Protein AF-A0A840I2H4-F1 (afdb_monomer)

pL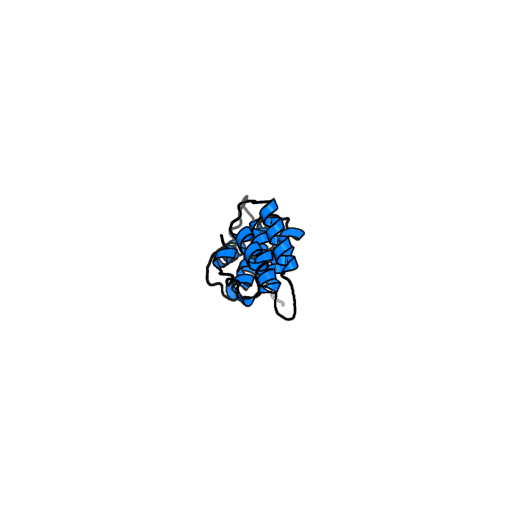DDT: mean 80.98, std 20.19, range [32.5, 98.62]

Structure (mmCIF, N/CA/C/O backbone):
data_AF-A0A840I2H4-F1
#
_entry.id   AF-A0A840I2H4-F1
#
loop_
_atom_site.group_PDB
_atom_site.id
_atom_site.type_symbol
_atom_site.label_atom_id
_atom_site.label_alt_id
_atom_site.label_comp_id
_atom_site.label_asym_id
_atom_site.label_entity_id
_atom_site.label_seq_id
_atom_site.pdbx_PDB_ins_code
_atom_site.Cartn_x
_atom_site.Cartn_y
_atom_site.Cartn_z
_atom_site.occupancy
_atom_site.B_iso_or_equiv
_atom_site.auth_seq_id
_atom_site.auth_comp_id
_atom_site.auth_asym_id
_atom_site.auth_atom_id
_atom_site.pdbx_PDB_model_num
ATOM 1 N N . MET A 1 1 ? 64.014 3.368 -39.848 1.00 41.44 1 MET A N 1
ATOM 2 C CA . MET A 1 1 ? 62.883 4.208 -40.295 1.00 41.44 1 MET A CA 1
ATOM 3 C C . MET A 1 1 ? 61.596 3.517 -39.889 1.00 41.44 1 MET A C 1
ATOM 5 O O . MET A 1 1 ? 61.533 2.299 -39.932 1.00 41.44 1 MET A O 1
ATOM 9 N N . ILE A 1 2 ? 60.671 4.308 -39.363 1.00 40.22 2 ILE A N 1
ATOM 10 C CA . ILE A 1 2 ? 59.566 3.945 -38.470 1.00 40.22 2 ILE A CA 1
ATOM 11 C C . ILE A 1 2 ? 58.525 3.055 -39.172 1.00 40.22 2 ILE A C 1
ATOM 13 O O . ILE A 1 2 ? 58.099 3.362 -40.282 1.00 40.22 2 ILE A O 1
ATOM 17 N N . ALA A 1 3 ? 58.127 1.964 -38.511 1.00 39.28 3 ALA A N 1
ATOM 18 C CA . ALA A 1 3 ? 57.054 1.076 -38.945 1.00 39.28 3 ALA A CA 1
ATOM 19 C C . ALA A 1 3 ? 55.686 1.736 -38.704 1.00 39.28 3 ALA A C 1
ATOM 21 O O . ALA A 1 3 ? 55.347 2.100 -37.579 1.00 39.28 3 ALA A O 1
ATOM 22 N N . LEU A 1 4 ? 54.915 1.882 -39.778 1.00 45.16 4 LEU A N 1
ATOM 23 C CA . LEU A 1 4 ? 53.524 2.314 -39.774 1.00 45.16 4 LEU A CA 1
ATOM 24 C C . LEU A 1 4 ? 52.638 1.072 -39.586 1.00 45.16 4 LEU A C 1
ATOM 26 O O . LEU A 1 4 ? 52.538 0.250 -40.493 1.00 45.16 4 LEU A O 1
ATOM 30 N N . VAL A 1 5 ? 51.990 0.934 -38.429 1.00 46.81 5 VAL A N 1
ATOM 31 C CA . VAL A 1 5 ? 50.876 -0.009 -38.239 1.00 46.81 5 VAL A CA 1
ATOM 32 C C . VAL A 1 5 ? 49.697 0.784 -37.689 1.00 46.81 5 VAL A C 1
ATOM 34 O O . VAL A 1 5 ? 49.630 1.102 -36.505 1.00 46.81 5 VAL A O 1
ATOM 37 N N . LEU A 1 6 ? 48.784 1.151 -38.587 1.00 44.38 6 LEU A N 1
ATOM 38 C CA . LEU A 1 6 ? 47.473 1.699 -38.256 1.00 44.38 6 LEU A CA 1
ATOM 39 C C . LEU A 1 6 ? 46.595 0.553 -37.738 1.00 44.38 6 LEU A C 1
ATOM 41 O O . LEU A 1 6 ? 46.137 -0.284 -38.514 1.00 44.38 6 LEU A O 1
ATOM 45 N N . ALA A 1 7 ? 46.370 0.506 -36.426 1.00 41.25 7 ALA A N 1
ATOM 46 C CA . ALA A 1 7 ? 45.364 -0.360 -35.828 1.00 41.25 7 ALA A CA 1
ATOM 47 C C . ALA A 1 7 ? 43.978 0.273 -36.035 1.00 41.25 7 ALA A C 1
ATOM 49 O O . ALA A 1 7 ? 43.6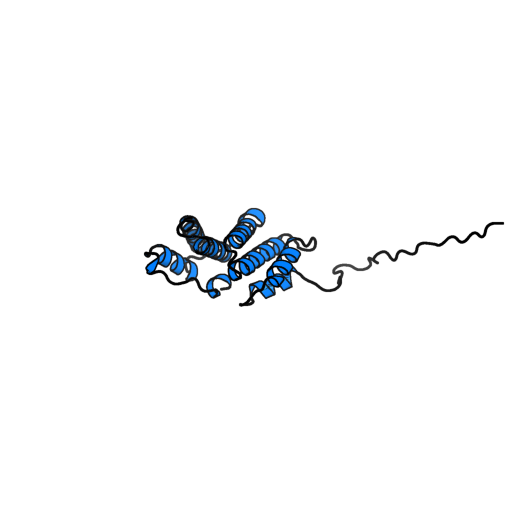31 1.266 -35.396 1.00 41.25 7 ALA A O 1
ATOM 50 N N . LEU A 1 8 ? 43.198 -0.286 -36.963 1.00 40.34 8 LEU A N 1
ATOM 51 C CA . LEU A 1 8 ? 41.796 0.069 -37.158 1.00 40.34 8 LEU A CA 1
ATOM 52 C C . LEU A 1 8 ? 40.990 -0.471 -35.966 1.00 40.34 8 LEU A C 1
ATOM 54 O O . LEU A 1 8 ? 40.885 -1.682 -35.770 1.00 40.34 8 LEU A O 1
ATOM 58 N N . ALA A 1 9 ? 40.431 0.426 -35.158 1.00 44.94 9 ALA A N 1
ATOM 59 C CA . ALA A 1 9 ? 39.498 0.075 -34.098 1.00 44.94 9 ALA A CA 1
ATOM 60 C C . ALA A 1 9 ? 38.188 -0.444 -34.713 1.00 44.94 9 ALA A C 1
ATOM 62 O O . ALA A 1 9 ? 37.371 0.334 -35.197 1.00 44.94 9 ALA A O 1
ATOM 63 N N . ALA A 1 10 ? 37.967 -1.758 -34.677 1.00 41.53 10 ALA A N 1
ATOM 64 C CA . ALA A 1 10 ? 36.650 -2.341 -34.901 1.00 41.53 10 ALA A CA 1
ATOM 65 C C . ALA A 1 10 ? 35.949 -2.499 -33.545 1.00 41.53 10 ALA A C 1
ATOM 67 O O . ALA A 1 10 ? 35.904 -3.584 -32.968 1.00 41.53 10 ALA A O 1
ATOM 68 N N . MET A 1 11 ? 35.421 -1.394 -33.011 1.00 41.22 11 MET A N 1
ATOM 69 C CA . MET A 1 11 ? 34.397 -1.490 -31.976 1.00 41.22 11 MET A CA 1
ATOM 70 C C . MET A 1 11 ? 33.133 -2.021 -32.642 1.00 41.22 11 MET A C 1
ATOM 72 O O . MET A 1 11 ? 32.520 -1.343 -33.466 1.00 41.22 11 MET A O 1
ATOM 76 N N . ALA A 1 12 ? 32.774 -3.261 -32.320 1.00 42.72 12 ALA A N 1
ATOM 77 C CA . ALA A 1 12 ? 31.483 -3.823 -32.666 1.00 42.72 12 ALA A CA 1
ATOM 78 C C . ALA A 1 12 ? 30.396 -3.017 -31.938 1.00 42.72 12 ALA A C 1
ATOM 80 O O . ALA A 1 12 ? 30.060 -3.295 -30.789 1.00 42.72 12 ALA A O 1
ATOM 81 N N . GLY A 1 13 ? 29.888 -1.977 -32.598 1.00 41.72 13 GLY A N 1
ATOM 82 C CA . GLY A 1 13 ? 28.662 -1.308 -32.183 1.00 41.72 13 GLY A CA 1
ATOM 83 C C . GLY A 1 13 ? 27.476 -2.278 -32.265 1.00 41.72 13 GLY A C 1
ATOM 84 O O . GLY A 1 13 ? 27.514 -3.231 -33.055 1.00 41.72 13 GLY A O 1
ATOM 85 N N . PRO A 1 14 ? 26.423 -2.076 -31.456 1.00 39.66 14 PRO A N 1
ATOM 86 C CA . PRO A 1 14 ? 25.239 -2.920 -31.518 1.00 39.66 14 PRO A CA 1
ATOM 87 C C . PRO A 1 14 ? 24.603 -2.813 -32.909 1.00 39.66 14 PRO A C 1
ATOM 89 O O . PRO A 1 14 ? 24.288 -1.721 -33.386 1.00 39.66 14 PRO A O 1
ATOM 92 N N . ARG A 1 15 ? 24.437 -3.965 -33.569 1.00 41.19 15 ARG A N 1
ATOM 93 C CA . ARG A 1 15 ? 23.707 -4.071 -34.838 1.00 41.19 15 ARG A CA 1
ATOM 94 C C . ARG A 1 15 ? 22.229 -3.808 -34.566 1.00 41.19 15 ARG A C 1
ATOM 96 O O . ARG A 1 15 ? 21.646 -4.444 -33.691 1.00 41.19 15 ARG A O 1
ATOM 103 N N . THR A 1 16 ? 21.647 -2.870 -35.303 1.00 49.19 16 THR A N 1
ATOM 104 C CA . THR A 1 16 ? 20.225 -2.524 -35.231 1.00 49.19 16 THR A CA 1
ATOM 105 C C . THR A 1 16 ? 19.585 -2.839 -36.570 1.00 49.19 16 THR A C 1
ATOM 107 O O . THR A 1 16 ? 19.508 -1.976 -37.427 1.00 49.19 16 THR A O 1
ATOM 110 N N . ASP A 1 17 ? 19.121 -4.075 -36.749 1.00 42.34 17 ASP A N 1
ATOM 111 C CA . ASP A 1 17 ? 1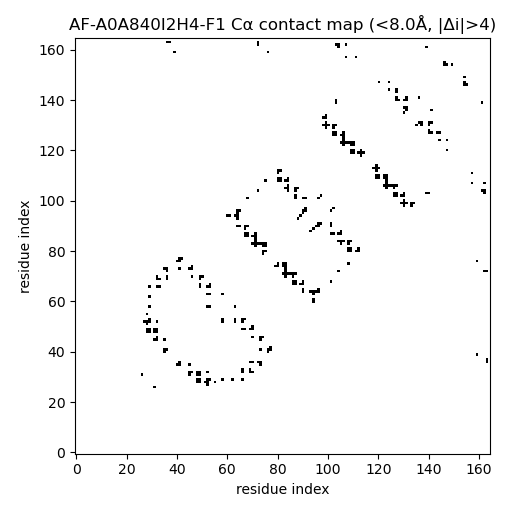8.365 -4.457 -37.943 1.00 42.34 17 ASP A CA 1
ATOM 112 C C . ASP A 1 17 ? 17.158 -5.323 -37.542 1.00 42.34 17 ASP A C 1
ATOM 114 O O . ASP A 1 17 ? 17.309 -6.499 -37.212 1.00 42.34 17 ASP A O 1
ATOM 118 N N . GLY A 1 18 ? 15.952 -4.738 -37.559 1.00 32.50 18 GLY A N 1
ATOM 119 C CA . GLY A 1 18 ? 14.673 -5.459 -37.460 1.00 32.50 18 GLY A CA 1
ATOM 120 C C . GLY A 1 18 ? 13.563 -4.699 -36.709 1.00 32.50 18 GLY A C 1
ATOM 121 O O . GLY A 1 18 ? 13.841 -4.077 -35.682 1.00 32.50 18 GLY A O 1
ATOM 122 N N . PRO A 1 19 ? 12.300 -4.715 -37.186 1.00 41.53 19 PRO A N 1
ATOM 123 C CA . PRO A 1 19 ? 11.213 -4.003 -36.529 1.00 41.53 19 PRO A CA 1
ATOM 124 C C . PRO A 1 19 ? 10.757 -4.767 -35.280 1.00 41.53 19 PRO A C 1
ATOM 126 O O . PRO A 1 19 ? 10.216 -5.861 -35.381 1.00 41.53 19 PRO A O 1
ATOM 129 N N . GLY A 1 20 ? 10.929 -4.139 -34.114 1.00 45.41 20 GLY A N 1
ATOM 130 C CA . GLY A 1 20 ? 10.200 -4.460 -32.887 1.00 45.41 20 GLY A CA 1
ATOM 131 C C . GLY A 1 20 ? 10.683 -5.698 -32.128 1.00 45.41 20 GLY A C 1
ATOM 132 O O . GLY A 1 20 ? 10.371 -6.822 -32.492 1.00 45.41 20 GLY A O 1
ATOM 133 N N . ILE A 1 21 ? 11.300 -5.438 -30.971 1.00 37.31 21 ILE A N 1
ATOM 134 C CA . ILE A 1 21 ? 11.729 -6.366 -29.907 1.00 37.31 21 ILE A CA 1
ATOM 135 C C . ILE A 1 21 ? 13.210 -6.753 -30.014 1.00 37.31 21 ILE A C 1
ATOM 137 O O . ILE A 1 21 ? 13.596 -7.817 -30.490 1.00 37.31 21 ILE A O 1
ATOM 141 N N . THR A 1 22 ? 14.058 -5.882 -29.466 1.00 35.09 22 THR A N 1
ATOM 142 C CA . THR A 1 22 ? 15.402 -6.265 -29.038 1.00 35.09 22 THR A CA 1
ATOM 143 C C . THR A 1 22 ? 15.264 -7.191 -27.832 1.00 35.09 22 THR A C 1
ATOM 145 O O . THR A 1 22 ? 14.962 -6.736 -26.729 1.00 35.09 22 THR A O 1
ATOM 148 N N . LEU A 1 23 ? 15.506 -8.488 -28.023 1.00 34.44 23 LEU A N 1
ATOM 149 C CA . LEU A 1 23 ? 15.803 -9.400 -26.923 1.00 34.44 23 LEU A CA 1
ATOM 150 C C . LEU A 1 23 ? 17.219 -9.060 -26.417 1.00 34.44 23 LEU A C 1
ATOM 152 O O . LEU A 1 23 ? 18.205 -9.694 -26.788 1.00 34.44 23 LEU A O 1
ATOM 156 N N . LEU A 1 24 ? 17.343 -7.990 -25.624 1.00 42.75 24 LEU A N 1
ATOM 157 C CA . LEU A 1 24 ? 18.511 -7.819 -24.761 1.00 42.75 24 LEU A CA 1
ATOM 158 C C . LEU A 1 24 ? 18.480 -8.981 -23.774 1.00 42.75 24 LEU A C 1
ATOM 160 O O . LEU A 1 24 ? 17.404 -9.352 -23.312 1.00 42.75 24 LEU A O 1
ATOM 164 N N . ALA A 1 25 ? 19.631 -9.569 -23.473 1.00 38.00 25 ALA A N 1
ATOM 165 C CA . ALA A 1 25 ? 19.756 -10.614 -22.470 1.00 38.00 25 ALA A CA 1
ATOM 166 C C . ALA A 1 25 ? 19.077 -10.202 -21.140 1.00 38.00 25 ALA A C 1
ATOM 168 O O . ALA A 1 25 ? 19.670 -9.538 -20.302 1.00 38.00 25 ALA A O 1
ATOM 169 N N . GLY A 1 26 ? 17.811 -10.580 -20.970 1.00 46.75 26 GLY A N 1
ATOM 170 C CA . GLY A 1 26 ? 17.459 -11.589 -19.989 1.00 46.75 26 GLY A CA 1
ATOM 171 C C . GLY A 1 26 ? 16.867 -11.164 -18.655 1.00 46.75 26 GLY A C 1
ATOM 172 O O . GLY A 1 26 ? 16.665 -12.079 -17.875 1.00 46.75 26 GLY A O 1
ATOM 173 N N . GLU A 1 27 ? 16.535 -9.899 -18.367 1.00 59.59 27 GLU A N 1
ATOM 174 C CA . GLU A 1 27 ? 15.800 -9.577 -17.126 1.00 59.59 27 GLU A CA 1
ATOM 175 C C . GLU A 1 27 ? 14.700 -8.521 -17.315 1.00 59.59 27 GLU A C 1
ATOM 177 O O . GLU A 1 27 ? 14.939 -7.314 -17.335 1.00 59.59 27 GLU A O 1
ATOM 182 N N . ASP A 1 28 ? 13.455 -8.996 -17.416 1.00 79.31 28 ASP A N 1
ATOM 183 C CA . ASP A 1 28 ? 12.263 -8.176 -17.202 1.00 79.31 28 ASP A CA 1
ATOM 184 C C . ASP A 1 28 ? 12.094 -7.946 -15.691 1.00 79.31 28 ASP A C 1
ATOM 186 O O . ASP A 1 28 ? 11.413 -8.699 -14.987 1.00 79.31 28 ASP A O 1
ATOM 190 N N . TRP A 1 29 ? 12.777 -6.921 -15.175 1.00 86.75 29 TRP A N 1
ATOM 191 C CA . TRP A 1 29 ? 12.727 -6.530 -13.762 1.00 86.75 29 TRP A CA 1
ATOM 192 C C . TRP A 1 29 ? 11.299 -6.286 -13.272 1.00 86.75 29 TRP A C 1
ATOM 194 O O . TRP A 1 29 ? 10.986 -6.614 -12.131 1.00 86.75 29 TRP A O 1
ATOM 204 N N . ALA A 1 30 ? 10.412 -5.760 -14.126 1.00 85.50 30 ALA A N 1
ATOM 205 C CA . ALA A 1 30 ? 9.015 -5.537 -13.762 1.00 85.50 30 ALA A CA 1
ATOM 206 C C . ALA A 1 30 ? 8.299 -6.868 -13.511 1.00 85.50 30 ALA A C 1
ATOM 208 O O . ALA A 1 30 ? 7.592 -7.009 -12.511 1.00 85.50 30 ALA A O 1
ATOM 209 N N . ARG A 1 31 ? 8.550 -7.878 -14.354 1.00 86.38 31 ARG A N 1
ATOM 210 C CA . ARG A 1 31 ? 8.061 -9.242 -14.122 1.00 86.38 31 ARG A CA 1
ATOM 211 C C . ARG A 1 31 ? 8.648 -9.862 -12.857 1.00 86.38 31 ARG A C 1
ATOM 213 O O . ARG A 1 31 ? 7.903 -10.491 -12.114 1.00 86.38 31 ARG A O 1
ATOM 220 N N . ARG A 1 32 ? 9.948 -9.700 -12.590 1.00 88.56 32 ARG A N 1
ATOM 221 C CA . ARG A 1 32 ? 10.570 -10.213 -11.352 1.00 88.56 32 ARG A CA 1
ATOM 222 C C . ARG A 1 32 ? 9.963 -9.563 -10.110 1.00 88.56 32 ARG A C 1
ATOM 224 O O . ARG A 1 32 ? 9.535 -10.266 -9.205 1.00 88.56 32 ARG A O 1
ATOM 231 N N . CYS A 1 33 ? 9.834 -8.241 -10.118 1.00 89.69 33 CYS A N 1
ATOM 232 C CA . CYS A 1 33 ? 9.187 -7.493 -9.046 1.00 89.69 33 CYS A CA 1
ATOM 233 C C . CYS A 1 33 ? 7.734 -7.937 -8.828 1.00 89.69 33 CYS A C 1
ATOM 235 O O . CYS A 1 33 ? 7.308 -8.128 -7.695 1.00 89.69 33 CYS A O 1
ATOM 237 N N . TYR A 1 34 ? 6.976 -8.160 -9.907 1.00 88.56 34 TYR A N 1
ATOM 238 C CA . TYR A 1 34 ? 5.629 -8.722 -9.813 1.00 88.56 34 TYR A CA 1
ATOM 239 C C . TYR A 1 34 ? 5.620 -10.105 -9.150 1.00 88.56 34 TYR A C 1
ATOM 241 O O . TYR A 1 34 ? 4.795 -10.340 -8.273 1.00 88.56 34 TYR A O 1
ATOM 249 N N . LEU A 1 35 ? 6.533 -11.002 -9.539 1.00 88.56 35 LEU A N 1
ATOM 250 C CA . LEU A 1 35 ? 6.624 -12.342 -8.954 1.00 88.56 35 LEU A CA 1
ATOM 251 C C . LEU A 1 35 ? 6.896 -12.288 -7.450 1.00 88.56 35 LEU A C 1
ATOM 253 O O . LEU A 1 35 ? 6.229 -12.983 -6.693 1.00 88.56 35 LEU A O 1
ATOM 257 N N . HIS A 1 36 ? 7.796 -11.410 -7.017 1.00 89.56 36 HIS A N 1
ATOM 258 C CA . HIS A 1 36 ? 8.033 -11.178 -5.594 1.00 89.56 36 HIS A CA 1
ATOM 259 C C . HIS A 1 36 ? 6.818 -10.584 -4.878 1.00 89.56 36 HIS A C 1
ATOM 261 O O . HIS A 1 36 ? 6.498 -10.975 -3.762 1.00 89.56 36 HIS A O 1
ATOM 267 N N . ALA A 1 37 ? 6.098 -9.666 -5.524 1.00 87.94 37 ALA A N 1
ATOM 268 C CA . ALA A 1 37 ? 4.898 -9.061 -4.951 1.00 87.94 37 ALA A CA 1
ATOM 269 C C . ALA A 1 37 ? 3.724 -10.044 -4.814 1.00 87.94 37 ALA A C 1
ATOM 271 O O . ALA A 1 37 ? 2.832 -9.810 -4.001 1.00 87.94 37 ALA A O 1
ATOM 272 N N . VAL A 1 38 ? 3.692 -11.143 -5.573 1.00 85.00 38 VAL A N 1
ATOM 273 C CA . VAL A 1 38 ? 2.692 -12.210 -5.382 1.00 85.00 38 VAL A CA 1
ATOM 274 C C . VAL A 1 38 ? 3.186 -13.333 -4.471 1.00 85.00 38 VAL A C 1
ATOM 276 O O . VAL A 1 38 ? 2.359 -14.077 -3.949 1.00 85.00 38 VAL A O 1
ATOM 279 N N . ASP A 1 39 ? 4.494 -13.431 -4.227 1.00 81.56 39 ASP A N 1
ATOM 280 C CA . ASP A 1 39 ? 5.076 -14.437 -3.343 1.00 81.56 39 ASP A CA 1
ATOM 281 C C . ASP A 1 39 ? 4.949 -14.065 -1.857 1.00 81.56 39 ASP A C 1
ATOM 283 O O . ASP A 1 39 ? 5.183 -12.930 -1.449 1.00 81.56 39 ASP A O 1
ATOM 287 N N . THR A 1 40 ? 4.576 -15.037 -1.028 1.00 68.75 40 THR A N 1
ATOM 288 C CA . THR A 1 40 ? 4.217 -14.832 0.389 1.00 68.75 40 THR A CA 1
ATOM 289 C C . THR A 1 40 ? 5.407 -14.587 1.322 1.00 68.75 40 THR A C 1
ATOM 291 O O . THR A 1 40 ? 5.204 -14.272 2.491 1.00 68.75 40 THR A O 1
ATOM 294 N N . MET A 1 41 ? 6.645 -14.742 0.842 1.00 72.56 41 MET A N 1
ATOM 295 C CA . MET A 1 41 ? 7.862 -14.539 1.638 1.00 72.56 41 MET A CA 1
ATOM 296 C C . MET A 1 41 ? 8.927 -13.777 0.836 1.00 72.56 41 MET A C 1
ATOM 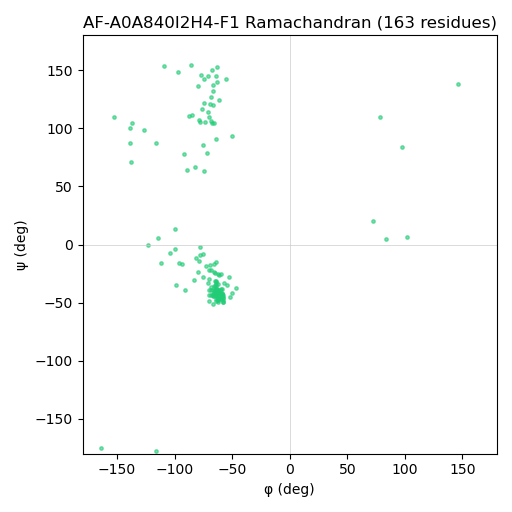298 O O . MET A 1 41 ? 9.933 -14.368 0.446 1.00 72.56 41 MET A O 1
ATOM 302 N N . PRO A 1 42 ? 8.730 -12.470 0.578 1.00 75.94 42 PRO A N 1
ATOM 303 C CA . PRO A 1 42 ? 9.761 -11.671 -0.062 1.00 75.94 42 PRO A CA 1
ATOM 304 C C . PRO A 1 42 ? 10.968 -11.499 0.864 1.00 75.94 42 PRO A C 1
ATOM 306 O O . PRO A 1 42 ? 10.835 -11.453 2.088 1.00 75.94 42 PRO A O 1
ATOM 309 N N . ASP A 1 43 ? 12.140 -11.361 0.257 1.00 80.94 43 ASP A N 1
ATOM 310 C CA . ASP A 1 43 ? 13.401 -11.050 0.921 1.00 80.94 43 ASP A CA 1
ATOM 311 C C . ASP A 1 43 ? 13.948 -9.686 0.458 1.00 80.94 43 ASP A C 1
ATOM 313 O O . ASP A 1 43 ? 13.341 -8.964 -0.332 1.00 80.94 43 ASP A O 1
ATOM 317 N N . GLU A 1 44 ? 15.119 -9.302 0.954 1.00 83.50 44 GLU A N 1
ATOM 318 C CA . GLU A 1 44 ? 15.782 -8.058 0.544 1.00 83.50 44 GLU A CA 1
ATOM 319 C C . GLU A 1 44 ? 16.148 -8.033 -0.954 1.00 83.50 44 GLU A C 1
ATOM 321 O O . GLU A 1 44 ? 16.242 -6.959 -1.561 1.00 83.50 44 GLU A O 1
ATOM 326 N N . ASP A 1 45 ? 16.337 -9.197 -1.585 1.00 87.44 45 ASP A N 1
ATOM 327 C CA . ASP A 1 45 ? 16.596 -9.274 -3.023 1.00 87.44 45 ASP A CA 1
ATOM 328 C C . ASP A 1 45 ? 15.342 -8.913 -3.833 1.00 87.44 45 ASP A C 1
ATOM 330 O O . ASP A 1 45 ? 15.457 -8.281 -4.890 1.00 87.44 45 ASP A O 1
ATOM 334 N N . ALA A 1 46 ? 14.146 -9.175 -3.297 1.00 90.19 46 ALA A N 1
ATOM 335 C CA . ALA A 1 46 ? 12.891 -8.715 -3.882 1.00 90.19 46 ALA A CA 1
ATOM 336 C C . ALA A 1 46 ? 12.815 -7.189 -4.022 1.00 90.19 46 ALA A C 1
ATOM 338 O O . ALA A 1 46 ? 12.421 -6.676 -5.077 1.00 90.19 46 ALA A O 1
ATOM 339 N N . VAL A 1 47 ? 13.230 -6.441 -2.991 1.00 91.44 47 VAL A N 1
ATOM 340 C CA . VAL A 1 47 ? 13.242 -4.968 -3.042 1.00 91.44 47 VAL A CA 1
ATOM 341 C C . VAL A 1 47 ? 14.218 -4.485 -4.106 1.00 91.44 47 VAL A C 1
ATOM 343 O O . VAL A 1 47 ? 13.870 -3.604 -4.891 1.00 91.44 47 VAL A O 1
ATOM 346 N N . ARG A 1 48 ? 15.406 -5.097 -4.198 1.00 91.50 48 ARG A N 1
ATOM 347 C CA . ARG A 1 48 ? 16.420 -4.738 -5.205 1.00 91.50 48 ARG A CA 1
ATOM 348 C C . ARG A 1 48 ? 15.920 -4.954 -6.629 1.00 91.50 48 ARG A C 1
ATOM 350 O O . ARG A 1 48 ? 16.159 -4.110 -7.494 1.00 91.50 48 ARG A O 1
ATOM 357 N N . ASP A 1 49 ? 15.225 -6.058 -6.884 1.00 91.38 49 ASP A N 1
ATOM 358 C CA . ASP A 1 49 ? 14.624 -6.323 -8.192 1.00 91.38 49 ASP A CA 1
ATOM 359 C C . ASP A 1 49 ? 13.543 -5.292 -8.533 1.00 91.38 49 ASP A C 1
ATOM 361 O O . ASP A 1 49 ? 13.487 -4.793 -9.661 1.00 91.38 49 ASP A O 1
ATOM 365 N N . CYS A 1 50 ? 12.721 -4.919 -7.552 1.00 91.50 50 CYS A N 1
ATOM 366 C CA . CYS A 1 50 ? 11.729 -3.861 -7.701 1.00 91.50 50 CYS A CA 1
ATOM 367 C C . CYS A 1 50 ? 12.351 -2.472 -7.904 1.00 91.50 50 CYS A C 1
ATOM 369 O O . CYS A 1 50 ? 11.875 -1.710 -8.745 1.00 91.50 50 CYS A O 1
ATOM 371 N N . ASP A 1 51 ? 13.443 -2.139 -7.218 1.00 93.50 51 ASP A N 1
ATOM 372 C CA . ASP A 1 51 ? 14.173 -0.887 -7.431 1.00 93.50 51 ASP A CA 1
ATOM 373 C C . ASP A 1 51 ? 14.734 -0.807 -8.853 1.00 93.50 51 ASP A C 1
ATOM 375 O O . ASP A 1 51 ? 14.603 0.224 -9.520 1.00 93.50 51 ASP A O 1
ATOM 379 N N 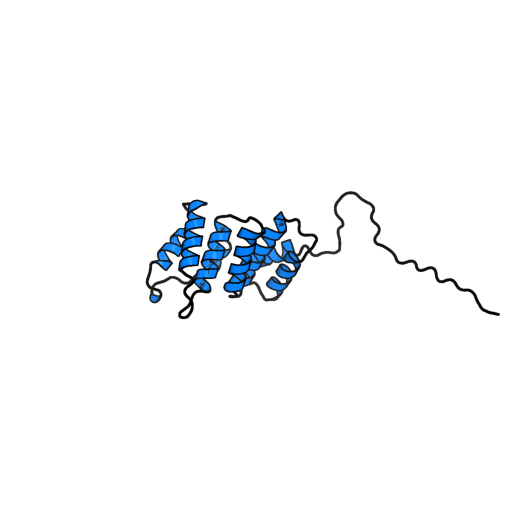. ARG A 1 52 ? 15.276 -1.917 -9.369 1.00 90.88 52 ARG A N 1
ATOM 380 C CA . ARG A 1 52 ? 15.701 -2.022 -10.773 1.00 90.88 52 ARG A CA 1
ATOM 381 C C . ARG A 1 52 ? 14.521 -1.876 -11.733 1.00 90.88 52 ARG A C 1
ATOM 383 O O . ARG A 1 52 ? 14.664 -1.214 -12.759 1.00 90.88 52 ARG A O 1
ATOM 390 N N . ALA A 1 53 ? 13.353 -2.429 -11.401 1.00 89.38 53 ALA A N 1
ATOM 391 C CA . ALA A 1 53 ? 12.141 -2.279 -12.205 1.00 89.38 53 ALA A CA 1
ATOM 392 C C . ALA A 1 53 ? 11.683 -0.818 -12.303 1.00 89.38 53 ALA A C 1
ATOM 394 O O . ALA A 1 53 ? 11.369 -0.339 -13.395 1.00 89.38 53 ALA A O 1
ATOM 395 N N . VAL A 1 54 ? 11.683 -0.099 -11.180 1.00 90.12 54 VAL A N 1
ATOM 396 C CA . VAL A 1 54 ? 11.279 1.312 -11.108 1.00 90.12 54 VAL A CA 1
ATOM 397 C C . VAL A 1 54 ? 12.310 2.233 -11.772 1.00 90.12 54 VAL A C 1
ATOM 399 O O . VAL A 1 54 ? 11.935 3.227 -12.390 1.00 90.12 54 VAL A O 1
ATOM 402 N N . ALA A 1 55 ? 13.601 1.896 -11.708 1.00 88.25 55 ALA A N 1
ATOM 403 C CA . ALA A 1 55 ? 14.671 2.653 -12.362 1.00 88.25 55 ALA A CA 1
ATOM 404 C C . ALA A 1 55 ? 14.848 2.328 -13.860 1.00 88.25 55 ALA A C 1
ATOM 406 O O . ALA A 1 55 ? 15.584 3.027 -14.563 1.00 88.25 55 ALA A O 1
ATOM 407 N N . SER A 1 56 ? 14.213 1.265 -14.365 1.00 81.19 56 SER A N 1
ATOM 408 C CA . SER A 1 56 ? 14.408 0.800 -15.739 1.00 81.19 56 SER A CA 1
ATOM 409 C C . SER A 1 56 ? 13.829 1.777 -16.762 1.00 81.19 56 SER A C 1
ATOM 411 O O . SER A 1 56 ? 12.623 2.009 -16.826 1.00 81.19 56 SER A O 1
ATOM 413 N N . GLN A 1 57 ? 14.688 2.278 -17.652 1.00 66.31 57 GLN A N 1
ATOM 414 C CA . GLN A 1 57 ? 14.288 3.131 -18.779 1.00 66.31 57 GLN A CA 1
ATOM 415 C C . GLN A 1 57 ? 13.418 2.395 -19.814 1.00 66.31 57 GLN A C 1
ATOM 417 O O . GLN A 1 57 ? 12.749 3.039 -20.619 1.00 66.31 57 GLN A O 1
ATOM 422 N N . ALA A 1 58 ? 13.406 1.056 -19.791 1.00 65.88 58 ALA A N 1
ATOM 423 C CA . ALA A 1 58 ? 12.551 0.235 -20.648 1.00 65.88 58 ALA A CA 1
ATOM 424 C C . ALA A 1 58 ? 11.093 0.167 -20.152 1.00 65.88 58 ALA A C 1
ATOM 426 O O . ALA A 1 58 ? 10.224 -0.361 -20.849 1.00 65.88 58 ALA A O 1
ATOM 427 N N . ASN A 1 59 ? 10.809 0.685 -18.954 1.00 63.72 59 ASN A N 1
ATOM 428 C CA . ASN A 1 59 ? 9.486 0.638 -18.355 1.00 63.72 59 ASN A CA 1
ATOM 429 C C . ASN A 1 59 ? 8.590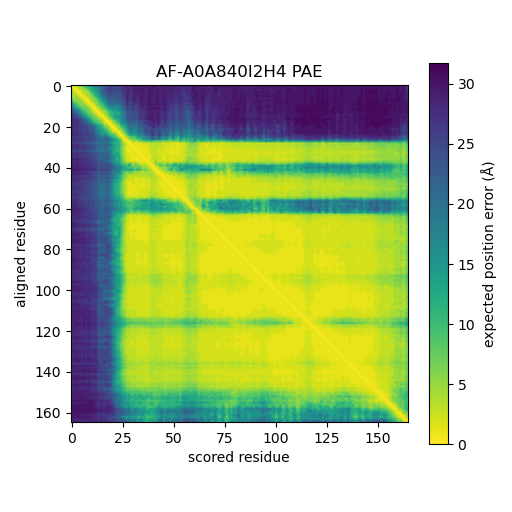 1.731 -18.971 1.00 63.72 59 ASN A C 1
ATOM 431 O O . ASN A 1 59 ? 8.763 2.924 -18.714 1.00 63.72 59 ASN A O 1
ATOM 435 N N . ILE A 1 60 ? 7.623 1.349 -19.814 1.00 65.06 60 ILE A N 1
ATOM 436 C CA . ILE A 1 60 ? 6.616 2.297 -20.320 1.00 65.06 60 ILE A CA 1
ATOM 437 C C . ILE A 1 60 ? 5.764 2.815 -19.149 1.00 65.06 60 ILE A C 1
ATOM 439 O O . ILE A 1 60 ? 5.480 2.068 -18.217 1.00 65.06 60 ILE A O 1
ATOM 443 N N . ARG A 1 61 ? 5.327 4.084 -19.179 1.00 60.12 61 ARG A N 1
ATOM 444 C CA . ARG A 1 61 ? 4.678 4.768 -18.031 1.00 60.12 61 ARG A CA 1
ATOM 445 C C . ARG A 1 61 ? 3.582 3.959 -17.316 1.00 60.12 61 ARG A C 1
ATOM 447 O O . ARG A 1 61 ? 3.498 4.031 -16.095 1.00 60.12 61 ARG A O 1
ATOM 454 N N . GLY A 1 62 ? 2.775 3.186 -18.047 1.00 58.69 62 GLY A N 1
ATOM 455 C CA . GLY A 1 62 ? 1.739 2.329 -17.451 1.00 58.69 62 GLY A CA 1
ATOM 456 C C . GLY A 1 62 ? 2.296 1.193 -16.583 1.00 58.69 62 GLY A C 1
ATOM 457 O O . GLY A 1 62 ? 1.746 0.889 -15.529 1.00 58.69 62 GLY A O 1
ATOM 458 N N . ASN A 1 63 ? 3.431 0.618 -16.974 1.00 76.75 63 ASN A N 1
ATOM 459 C CA . ASN A 1 63 ? 4.094 -0.456 -16.239 1.00 76.75 63 ASN A CA 1
ATOM 460 C C . ASN A 1 63 ? 4.909 0.085 -15.050 1.00 76.75 63 ASN A C 1
ATOM 462 O O . ASN A 1 63 ? 5.099 -0.627 -14.062 1.00 76.75 63 ASN A O 1
ATOM 466 N N . LEU A 1 64 ? 5.326 1.356 -15.091 1.00 85.62 64 LEU A N 1
ATOM 467 C CA . LEU A 1 64 ? 6.041 1.993 -13.985 1.00 85.62 64 LEU A CA 1
ATOM 468 C C . LEU A 1 64 ? 5.143 2.158 -12.752 1.00 85.62 64 LEU A C 1
ATOM 470 O O . LEU A 1 64 ? 5.550 1.786 -11.656 1.00 85.62 64 LEU A O 1
ATOM 474 N N . GLY A 1 65 ? 3.895 2.607 -12.934 1.00 89.50 65 GLY A N 1
ATOM 475 C CA . GLY A 1 65 ? 2.917 2.685 -11.843 1.00 89.50 65 GLY A CA 1
ATOM 476 C C . GLY A 1 65 ? 2.661 1.327 -11.183 1.00 89.50 65 GLY A C 1
ATOM 477 O O . GLY A 1 65 ? 2.690 1.223 -9.960 1.00 89.50 65 GLY A O 1
ATOM 478 N N . ALA A 1 66 ? 2.495 0.266 -11.979 1.00 90.00 66 ALA A N 1
ATOM 479 C CA . ALA A 1 66 ? 2.355 -1.097 -11.464 1.00 90.00 66 ALA A CA 1
ATOM 480 C C . ALA A 1 66 ? 3.620 -1.591 -10.737 1.00 90.00 66 ALA A C 1
ATOM 482 O O . ALA A 1 66 ? 3.518 -2.211 -9.684 1.00 90.00 66 ALA A O 1
ATOM 483 N N . SER A 1 67 ? 4.811 -1.279 -11.259 1.00 91.81 67 SER A N 1
ATOM 484 C CA . SER A 1 67 ? 6.090 -1.651 -10.632 1.00 91.81 67 SER A CA 1
ATOM 485 C C . SER A 1 67 ? 6.271 -0.975 -9.270 1.00 91.81 67 SER A C 1
ATOM 487 O O . SER A 1 67 ? 6.731 -1.609 -8.326 1.00 91.81 67 SER A O 1
ATOM 489 N N . VAL A 1 68 ? 5.854 0.289 -9.147 1.00 94.81 68 VAL A N 1
ATOM 490 C CA . VAL A 1 68 ? 5.860 1.024 -7.875 1.00 94.81 68 VAL A CA 1
ATOM 491 C C . VAL A 1 68 ? 4.858 0.427 -6.883 1.00 94.81 68 VAL A C 1
ATOM 493 O O . VAL A 1 68 ? 5.215 0.221 -5.727 1.00 94.81 68 VAL A O 1
ATOM 496 N N . VAL A 1 69 ? 3.645 0.062 -7.323 1.00 94.81 69 VAL A N 1
ATOM 497 C CA . VAL A 1 69 ? 2.683 -0.662 -6.466 1.00 94.81 69 VAL A CA 1
ATOM 498 C C . VAL A 1 69 ? 3.284 -1.978 -5.968 1.00 94.81 69 VAL A C 1
ATOM 500 O O . VAL A 1 69 ? 3.229 -2.255 -4.774 1.00 94.81 69 VAL A O 1
ATOM 503 N N . ASN A 1 70 ? 3.887 -2.770 -6.855 1.00 93.56 70 ASN A N 1
ATOM 504 C CA . ASN A 1 70 ? 4.493 -4.052 -6.493 1.00 93.56 70 ASN A CA 1
ATOM 505 C C . ASN A 1 70 ? 5.647 -3.879 -5.496 1.00 93.56 70 ASN A C 1
ATOM 507 O O . ASN A 1 70 ? 5.732 -4.640 -4.535 1.00 93.56 70 ASN A O 1
ATOM 511 N N . ARG A 1 71 ? 6.485 -2.844 -5.658 1.00 95.31 71 ARG A N 1
ATOM 512 C CA . ARG A 1 71 ? 7.520 -2.516 -4.668 1.00 95.31 71 ARG A CA 1
ATOM 513 C C . ARG A 1 71 ? 6.918 -2.180 -3.305 1.00 95.31 71 ARG A C 1
ATOM 515 O O . ARG A 1 71 ? 7.415 -2.672 -2.296 1.00 95.31 71 ARG A O 1
ATOM 522 N N . GLY A 1 72 ? 5.829 -1.411 -3.283 1.00 95.62 72 GLY A N 1
ATOM 523 C CA . GLY A 1 72 ? 5.097 -1.110 -2.055 1.00 95.62 72 GLY A CA 1
ATOM 524 C C . GLY A 1 72 ? 4.580 -2.372 -1.360 1.00 95.62 72 GLY A C 1
ATOM 525 O O . GLY A 1 72 ? 4.723 -2.504 -0.149 1.00 95.62 72 GLY A O 1
ATOM 526 N N . VAL A 1 73 ? 4.060 -3.344 -2.118 1.00 93.88 73 VAL A N 1
ATOM 527 C CA . VAL A 1 73 ? 3.635 -4.650 -1.577 1.00 93.88 73 VAL A CA 1
ATOM 528 C C . VAL A 1 73 ? 4.812 -5.415 -0.967 1.00 93.88 73 VAL A C 1
ATOM 530 O O . VAL A 1 73 ? 4.714 -5.884 0.165 1.00 93.88 73 VAL A O 1
ATOM 533 N N . VAL A 1 74 ? 5.938 -5.503 -1.678 1.00 93.69 74 VAL A N 1
ATOM 534 C CA . VAL A 1 74 ? 7.154 -6.169 -1.181 1.00 93.69 74 VAL A CA 1
ATOM 535 C C . VAL A 1 74 ? 7.659 -5.508 0.107 1.00 93.69 74 VAL A C 1
ATOM 537 O O . VAL A 1 74 ? 7.917 -6.195 1.092 1.00 93.69 74 VAL A O 1
ATOM 540 N N . ARG A 1 75 ? 7.741 -4.174 0.143 1.00 94.81 75 ARG A N 1
ATOM 541 C CA . ARG A 1 75 ? 8.166 -3.415 1.332 1.00 94.81 75 ARG A CA 1
ATOM 542 C C . ARG A 1 75 ? 7.219 -3.592 2.512 1.00 94.81 75 ARG A C 1
ATOM 544 O O . ARG A 1 75 ? 7.683 -3.782 3.630 1.00 94.81 75 ARG A O 1
ATOM 551 N N . PHE A 1 76 ? 5.908 -3.599 2.263 1.00 93.62 76 PHE A N 1
ATOM 552 C CA . PHE A 1 76 ? 4.912 -3.852 3.302 1.00 93.62 76 PHE A CA 1
ATOM 553 C C . PHE A 1 76 ? 5.147 -5.213 3.961 1.00 93.62 76 PHE A C 1
ATOM 555 O O . PHE A 1 76 ? 5.154 -5.318 5.184 1.00 93.62 76 PHE A O 1
ATOM 562 N N . ARG A 1 77 ? 5.383 -6.251 3.155 1.00 90.12 77 ARG A N 1
ATOM 563 C CA . ARG A 1 77 ? 5.635 -7.616 3.638 1.00 90.12 77 ARG A CA 1
ATOM 564 C C . ARG A 1 77 ? 6.912 -7.751 4.453 1.00 90.12 77 ARG A C 1
ATOM 566 O O . ARG A 1 77 ? 6.955 -8.546 5.385 1.00 90.12 77 ARG A O 1
ATOM 573 N N . LEU A 1 78 ? 7.922 -6.953 4.126 1.00 91.69 78 LEU A N 1
ATOM 574 C CA . LEU A 1 78 ? 9.162 -6.849 4.894 1.00 91.69 78 LEU A CA 1
ATOM 575 C C . LEU A 1 78 ? 9.018 -5.990 6.163 1.00 91.69 78 LEU A C 1
ATOM 577 O O . LEU A 1 78 ? 9.970 -5.859 6.927 1.00 91.69 78 LEU A O 1
ATOM 581 N N . GLY A 1 79 ? 7.841 -5.408 6.409 1.00 91.81 79 GLY A N 1
ATOM 582 C CA . GLY A 1 79 ? 7.573 -4.556 7.565 1.00 91.81 79 GLY A CA 1
ATOM 583 C C . GLY A 1 79 ? 7.993 -3.095 7.391 1.00 91.81 79 GLY A C 1
ATOM 584 O O . GLY A 1 79 ? 7.845 -2.306 8.325 1.00 91.81 79 GLY A O 1
ATOM 585 N N . ASP A 1 80 ? 8.473 -2.693 6.209 1.00 95.25 80 ASP A N 1
ATOM 586 C CA . ASP A 1 80 ? 8.769 -1.293 5.890 1.00 95.25 80 ASP A CA 1
ATOM 587 C C . ASP A 1 80 ? 7.489 -0.559 5.460 1.00 95.25 80 ASP A C 1
ATOM 589 O O . ASP A 1 80 ? 7.278 -0.172 4.305 1.00 95.25 80 ASP A O 1
ATOM 593 N N . TYR A 1 81 ? 6.580 -0.416 6.423 1.00 95.06 81 TYR A N 1
ATOM 594 C CA . TYR A 1 81 ? 5.234 0.098 6.194 1.00 95.06 81 TYR A CA 1
ATOM 595 C C . TYR A 1 81 ? 5.224 1.554 5.718 1.00 95.06 81 TYR A C 1
ATOM 597 O O . TYR A 1 81 ? 4.388 1.931 4.898 1.00 95.06 81 TYR A O 1
ATOM 605 N N . ARG A 1 82 ? 6.171 2.382 6.175 1.00 97.25 82 ARG A N 1
ATOM 606 C CA . ARG A 1 82 ? 6.261 3.778 5.722 1.00 97.25 82 ARG A CA 1
ATOM 607 C C . ARG A 1 82 ? 6.721 3.866 4.275 1.00 97.25 82 ARG A C 1
ATOM 609 O O . ARG A 1 82 ? 6.054 4.529 3.486 1.00 97.25 82 ARG A O 1
ATOM 616 N N . ALA A 1 83 ? 7.791 3.161 3.903 1.00 97.44 83 ALA A N 1
ATOM 617 C CA . ALA A 1 83 ? 8.242 3.173 2.515 1.00 97.44 83 ALA A CA 1
ATOM 618 C C . ALA A 1 83 ? 7.210 2.531 1.574 1.00 97.44 83 ALA A C 1
ATOM 620 O O . ALA A 1 83 ? 7.071 2.957 0.426 1.00 97.44 83 ALA A O 1
ATOM 621 N N . ALA A 1 84 ? 6.447 1.542 2.053 1.00 97.31 84 ALA A N 1
ATOM 622 C CA . ALA A 1 84 ? 5.310 0.998 1.318 1.00 97.31 84 ALA A CA 1
ATOM 623 C C . ALA A 1 84 ? 4.223 2.055 1.067 1.00 97.31 84 ALA A C 1
ATOM 625 O O . ALA A 1 84 ? 3.750 2.207 -0.060 1.00 97.31 84 ALA A O 1
ATOM 626 N N . ALA A 1 85 ? 3.847 2.820 2.094 1.00 98.19 85 ALA A N 1
ATOM 627 C CA . ALA A 1 85 ? 2.852 3.878 1.969 1.00 98.19 85 ALA A CA 1
ATOM 628 C C . ALA A 1 85 ? 3.301 5.015 1.030 1.00 98.19 85 ALA A C 1
ATOM 630 O O . ALA A 1 85 ? 2.483 5.548 0.267 1.00 98.19 85 ALA A O 1
ATOM 631 N N . ASP A 1 86 ? 4.596 5.339 1.027 1.00 98.31 86 ASP A N 1
ATOM 632 C CA . ASP A 1 86 ? 5.202 6.283 0.085 1.00 98.31 86 ASP A CA 1
ATOM 633 C C . ASP A 1 86 ? 5.110 5.770 -1.360 1.00 98.31 86 ASP A C 1
ATOM 635 O O . ASP A 1 86 ? 4.709 6.515 -2.258 1.00 98.31 86 ASP A O 1
ATOM 639 N N . ASP A 1 87 ? 5.393 4.484 -1.593 1.00 98.31 87 ASP A N 1
ATOM 640 C CA . ASP A 1 87 ? 5.246 3.861 -2.911 1.00 98.31 87 ASP A CA 1
ATOM 641 C C . ASP A 1 87 ? 3.792 3.874 -3.391 1.00 98.31 87 ASP A C 1
ATOM 643 O O . ASP A 1 87 ? 3.512 4.265 -4.527 1.00 98.31 87 ASP A O 1
ATOM 647 N N . PHE A 1 88 ? 2.833 3.524 -2.533 1.00 98.06 88 PHE A N 1
ATOM 648 C CA . PHE A 1 88 ? 1.421 3.593 -2.911 1.00 98.06 88 PHE A CA 1
ATOM 649 C C . PHE A 1 88 ? 0.963 5.030 -3.183 1.00 98.06 88 PHE A C 1
ATOM 651 O O . PHE A 1 88 ? 0.183 5.263 -4.109 1.00 98.06 88 PHE A O 1
ATOM 658 N N . THR A 1 89 ? 1.482 6.011 -2.443 1.00 98.56 89 THR A N 1
ATOM 659 C CA . THR A 1 89 ? 1.223 7.434 -2.705 1.00 98.56 89 THR A CA 1
ATOM 660 C C . THR A 1 89 ? 1.778 7.854 -4.059 1.00 98.56 89 THR A C 1
ATOM 662 O O . THR A 1 89 ? 1.054 8.432 -4.870 1.00 98.56 89 THR A O 1
ATOM 665 N N . LEU A 1 90 ? 3.021 7.480 -4.363 1.00 96.81 90 LEU A N 1
ATOM 666 C CA . LEU A 1 90 ? 3.626 7.740 -5.663 1.00 96.81 90 LEU A CA 1
ATOM 667 C C . LEU A 1 90 ? 2.842 7.066 -6.802 1.00 96.81 90 LEU A C 1
ATOM 669 O O . LEU A 1 90 ? 2.650 7.668 -7.858 1.00 96.81 90 LEU A O 1
ATOM 673 N N . ALA A 1 91 ? 2.335 5.849 -6.595 1.00 95.12 91 ALA A N 1
ATOM 674 C CA . ALA A 1 91 ? 1.472 5.175 -7.559 1.00 95.12 91 ALA A CA 1
ATOM 675 C C . ALA A 1 91 ? 0.169 5.950 -7.822 1.00 95.12 91 ALA A C 1
ATOM 677 O O . ALA A 1 91 ? -0.214 6.139 -8.981 1.00 95.12 91 ALA A O 1
ATOM 678 N N . ILE A 1 92 ? -0.504 6.420 -6.769 1.00 96.56 92 ILE A N 1
ATOM 679 C CA . ILE A 1 92 ? -1.770 7.163 -6.864 1.00 96.56 92 ILE A CA 1
ATOM 680 C C . ILE A 1 92 ? -1.565 8.527 -7.531 1.00 96.56 92 ILE A C 1
ATOM 682 O O . ILE A 1 92 ? -2.286 8.863 -8.477 1.00 96.56 92 ILE A O 1
ATOM 686 N N . ASP A 1 93 ? -0.599 9.303 -7.043 1.00 96.06 93 ASP A N 1
ATOM 687 C CA . ASP A 1 93 ? -0.445 10.717 -7.391 1.00 96.06 93 ASP A CA 1
ATOM 688 C C . ASP A 1 93 ? 0.472 10.920 -8.599 1.00 96.06 93 ASP A C 1
ATOM 690 O O . ASP A 1 93 ? 0.178 11.736 -9.473 1.00 96.06 93 ASP A O 1
ATOM 694 N N . GLY A 1 94 ? 1.554 10.144 -8.687 1.00 92.81 94 GLY A N 1
ATOM 695 C CA . GLY A 1 94 ? 2.536 10.231 -9.769 1.00 92.81 94 GLY A CA 1
ATOM 696 C C . GLY A 1 94 ? 2.144 9.456 -11.026 1.00 92.81 94 GLY A C 1
ATOM 697 O O . GLY A 1 94 ? 2.490 9.871 -12.133 1.00 92.81 94 GLY A O 1
ATOM 698 N N . PHE A 1 95 ? 1.402 8.353 -10.874 1.00 90.44 95 PHE A N 1
ATOM 699 C CA . PHE A 1 95 ? 1.052 7.459 -11.988 1.00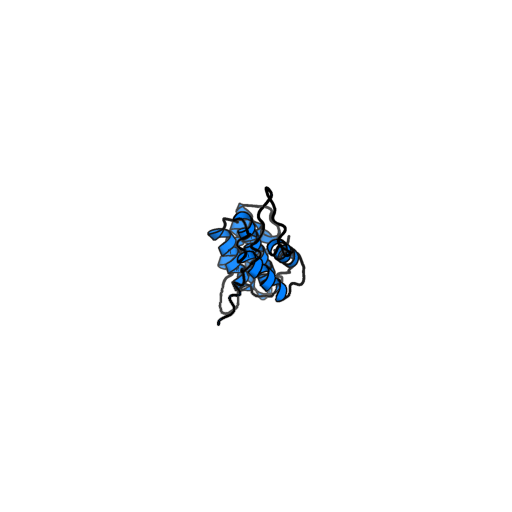 90.44 95 PHE A CA 1
ATOM 700 C C . PHE A 1 95 ? -0.454 7.254 -12.189 1.00 90.44 95 PHE A C 1
ATOM 702 O O . PHE A 1 95 ? -0.856 6.562 -13.122 1.00 90.44 95 PHE A O 1
ATOM 709 N N . GLY A 1 96 ? -1.301 7.874 -11.364 1.00 93.12 96 GLY A N 1
ATOM 710 C CA . GLY A 1 96 ? -2.753 7.824 -11.532 1.00 93.12 96 GLY A CA 1
ATOM 711 C C . GLY A 1 96 ? -3.389 6.475 -11.182 1.00 93.12 96 GLY A C 1
ATOM 712 O O . GLY A 1 96 ? -4.514 6.217 -11.612 1.00 93.12 96 GLY A O 1
ATOM 713 N N . MET A 1 97 ? -2.717 5.625 -10.395 1.00 92.88 97 MET A N 1
ATOM 714 C CA . MET A 1 97 ? -3.181 4.283 -10.005 1.00 92.88 97 MET A CA 1
ATOM 715 C C . MET A 1 97 ? -4.299 4.336 -8.946 1.00 92.88 97 MET A C 1
ATOM 717 O O . MET A 1 97 ? -4.156 3.861 -7.822 1.00 92.88 97 MET A O 1
ATOM 721 N N . LYS A 1 98 ? -5.444 4.921 -9.303 1.00 96.25 98 LYS A N 1
ATOM 722 C CA . LYS A 1 98 ? -6.580 5.191 -8.404 1.00 96.25 98 LYS A CA 1
ATOM 723 C C . LYS A 1 98 ? -7.569 4.024 -8.360 1.00 96.25 98 LYS A C 1
ATOM 725 O O . LYS A 1 98 ? -8.717 4.164 -8.771 1.00 96.25 98 LYS A O 1
ATOM 730 N N . THR A 1 99 ? -7.119 2.873 -7.870 1.00 95.62 99 THR A N 1
ATOM 731 C CA . THR A 1 99 ? -7.952 1.663 -7.716 1.00 95.62 99 THR A CA 1
ATOM 732 C C . THR A 1 99 ? -8.237 1.378 -6.245 1.00 95.62 99 THR A C 1
ATOM 734 O O . THR A 1 99 ? -7.426 1.741 -5.393 1.00 95.62 99 THR A O 1
ATOM 737 N N . ALA A 1 100 ? -9.354 0.703 -5.941 1.00 96.00 100 ALA A N 1
ATOM 738 C CA . ALA A 1 100 ? -9.712 0.329 -4.569 1.00 96.00 100 ALA A CA 1
ATOM 739 C C . ALA A 1 100 ? -8.563 -0.405 -3.857 1.00 96.00 100 ALA A C 1
ATOM 741 O O . ALA A 1 100 ? -8.185 -0.023 -2.756 1.00 96.00 100 ALA A O 1
ATOM 742 N N . ARG A 1 101 ? -7.927 -1.364 -4.542 1.00 94.81 101 ARG A N 1
ATOM 743 C CA . ARG A 1 101 ? -6.787 -2.135 -4.025 1.00 94.81 101 ARG A CA 1
ATOM 744 C C . ARG A 1 101 ? -5.595 -1.269 -3.617 1.00 94.81 101 ARG A C 1
ATOM 746 O O . ARG A 1 101 ? -5.014 -1.499 -2.568 1.00 94.81 101 ARG A O 1
ATOM 753 N N . VAL A 1 102 ? -5.224 -0.261 -4.412 1.00 96.00 102 VAL A N 1
ATOM 754 C CA . VAL A 1 102 ? -4.079 0.605 -4.061 1.00 96.00 102 VAL A CA 1
ATOM 755 C C . VAL A 1 102 ? -4.403 1.470 -2.838 1.00 96.00 102 VAL A C 1
ATOM 757 O O . VAL A 1 102 ? -3.538 1.657 -1.987 1.00 96.00 102 VAL A O 1
ATOM 760 N N . PHE A 1 103 ? -5.651 1.934 -2.703 1.00 98.38 103 PHE A N 1
ATOM 761 C CA . PHE A 1 103 ? -6.093 2.616 -1.485 1.00 98.38 103 PHE A CA 1
ATOM 762 C C . PHE A 1 103 ? -6.100 1.671 -0.276 1.00 98.38 103 PHE A C 1
ATOM 764 O O . PHE A 1 103 ? -5.578 2.043 0.765 1.00 98.38 103 PHE A O 1
ATOM 771 N N . ILE A 1 104 ? -6.599 0.438 -0.410 1.00 96.88 104 ILE A N 1
ATOM 772 C CA . ILE A 1 104 ? -6.560 -0.570 0.666 1.00 96.88 104 ILE A CA 1
ATOM 773 C C . ILE A 1 104 ? -5.122 -0.835 1.110 1.00 96.88 104 ILE A C 1
ATOM 775 O O . ILE A 1 104 ? -4.831 -0.751 2.298 1.00 96.88 104 ILE A O 1
ATOM 779 N N . ASN A 1 105 ? -4.212 -1.080 0.167 1.00 96.00 105 ASN A N 1
ATOM 780 C CA . ASN A 1 105 ? -2.814 -1.365 0.476 1.00 96.00 105 ASN A CA 1
ATOM 781 C C . ASN A 1 105 ? -2.127 -0.187 1.179 1.00 96.00 105 ASN A C 1
ATOM 783 O O . ASN A 1 105 ? -1.377 -0.396 2.131 1.00 96.00 105 ASN A O 1
ATOM 787 N N . ARG A 1 106 ? -2.418 1.056 0.768 1.00 98.12 106 ARG A N 1
ATOM 788 C CA . ARG A 1 106 ? -1.910 2.240 1.471 1.00 98.12 106 ARG A CA 1
ATOM 789 C C . ARG A 1 106 ? -2.531 2.412 2.854 1.00 98.12 106 ARG A C 1
ATOM 791 O O . ARG A 1 106 ? -1.811 2.735 3.792 1.00 98.12 106 ARG A O 1
ATOM 798 N N . GLY A 1 107 ? -3.826 2.138 2.993 1.00 97.75 107 GLY A N 1
ATOM 799 C CA . GLY A 1 107 ? -4.515 2.169 4.278 1.00 97.75 107 GLY A CA 1
ATOM 800 C C . GLY A 1 107 ? -3.925 1.170 5.272 1.00 97.75 107 GLY A C 1
ATOM 801 O O . GLY A 1 107 ? -3.613 1.550 6.397 1.00 97.75 107 GLY A O 1
ATOM 802 N N . LEU A 1 108 ? -3.663 -0.062 4.824 1.00 96.06 108 LEU A N 1
ATOM 803 C CA . LEU A 1 108 ? -2.982 -1.089 5.617 1.00 96.06 108 LEU A CA 1
ATOM 804 C C . LEU A 1 108 ? -1.574 -0.637 6.010 1.00 96.06 108 LEU A C 1
ATOM 806 O O . LEU A 1 108 ? -1.169 -0.808 7.155 1.00 96.06 108 LEU A O 1
ATOM 810 N N . ALA A 1 109 ? -0.825 -0.038 5.081 1.00 96.38 109 ALA A N 1
ATOM 811 C CA . ALA A 1 109 ? 0.513 0.478 5.355 1.00 96.38 109 ALA A CA 1
ATOM 812 C C . ALA A 1 109 ? 0.494 1.591 6.419 1.00 96.38 109 ALA A C 1
ATOM 814 O O . ALA A 1 109 ? 1.321 1.582 7.328 1.00 96.38 109 ALA A O 1
ATOM 815 N N . TRP A 1 110 ? -0.481 2.503 6.373 1.00 97.31 110 TRP A N 1
ATOM 816 C CA . TRP A 1 110 ? -0.665 3.509 7.422 1.00 97.31 110 TRP A CA 1
ATOM 817 C C . TRP A 1 110 ? -1.084 2.910 8.759 1.00 97.31 110 TRP A C 1
ATOM 819 O O . TRP A 1 110 ? -0.531 3.296 9.784 1.00 97.31 110 TRP A O 1
ATOM 829 N N . GLU A 1 111 ? -2.010 1.954 8.757 1.00 94.00 111 GLU A N 1
ATOM 830 C CA . GLU A 1 111 ? -2.447 1.244 9.961 1.00 94.00 111 GLU A CA 1
ATOM 831 C C . GLU A 1 111 ? -1.270 0.541 10.650 1.00 94.00 111 GLU A C 1
ATOM 833 O O . GLU A 1 111 ? -1.086 0.699 11.853 1.00 94.00 111 GLU A O 1
ATOM 838 N N . MET A 1 112 ? -0.423 -0.150 9.884 1.00 92.88 112 MET A N 1
ATOM 839 C CA . MET A 1 112 ? 0.747 -0.862 10.408 1.00 92.88 112 MET A CA 1
ATOM 840 C C . MET A 1 112 ? 1.915 0.054 10.791 1.00 92.88 112 MET A C 1
ATOM 842 O O . MET A 1 112 ? 2.709 -0.289 11.665 1.00 92.88 112 MET A O 1
ATOM 846 N N . ALA A 1 113 ? 2.038 1.218 10.149 1.00 94.44 113 ALA A N 1
ATOM 847 C CA . ALA A 1 113 ? 3.004 2.248 10.530 1.00 94.44 113 ALA A CA 1
ATOM 848 C C . ALA A 1 113 ? 2.546 3.083 11.741 1.00 94.44 113 ALA A C 1
ATOM 850 O O . ALA A 1 113 ? 3.357 3.832 12.296 1.00 94.44 113 ALA A O 1
ATOM 851 N N . SER A 1 114 ? 1.265 2.994 12.110 1.00 92.25 114 SER A N 1
ATOM 852 C CA . SER A 1 114 ? 0.694 3.657 13.279 1.00 92.25 114 SER A CA 1
ATOM 853 C C . SER A 1 114 ? 1.196 2.997 14.562 1.00 92.25 114 SER A C 1
ATOM 855 O O . SER A 1 114 ? 1.391 1.784 14.631 1.00 92.25 114 SER A O 1
ATOM 857 N N . GLY A 1 115 ? 1.403 3.790 15.605 1.00 87.38 115 GLY A N 1
ATOM 858 C CA . GLY A 1 115 ? 1.885 3.301 16.889 1.00 87.38 115 GLY A CA 1
ATOM 859 C C . GLY A 1 115 ? 1.661 4.309 18.014 1.00 87.38 115 GLY A C 1
ATOM 860 O O . GLY A 1 115 ? 1.076 5.367 17.787 1.00 87.38 115 GLY A O 1
ATOM 861 N N . PRO A 1 116 ? 2.147 4.017 19.233 1.00 84.06 116 PRO A N 1
ATOM 862 C CA . PRO A 1 116 ? 1.902 4.855 20.411 1.00 84.06 116 PRO A CA 1
ATOM 863 C C . PRO A 1 116 ? 2.359 6.311 20.246 1.00 84.06 116 PRO A C 1
ATOM 865 O O . PRO A 1 116 ? 1.730 7.219 20.781 1.00 84.06 116 PRO A O 1
ATOM 868 N N . ASP A 1 117 ? 3.436 6.520 19.486 1.00 89.00 117 ASP A N 1
ATOM 869 C CA . ASP A 1 117 ? 4.071 7.827 19.293 1.00 89.00 117 ASP A CA 1
ATOM 870 C C . ASP A 1 117 ? 3.677 8.508 17.972 1.00 89.00 117 ASP A C 1
ATOM 872 O O . ASP A 1 117 ? 4.102 9.633 17.698 1.00 89.00 117 ASP A O 1
ATOM 876 N N . LEU A 1 118 ? 2.893 7.835 17.122 1.00 90.50 118 LEU A N 1
ATOM 877 C CA . LEU A 1 118 ? 2.439 8.385 15.850 1.00 90.50 118 LEU A CA 1
ATOM 878 C C . LEU A 1 118 ? 1.113 7.760 15.420 1.00 90.50 118 LEU A C 1
ATOM 880 O O . LEU A 1 118 ? 1.076 6.612 14.983 1.00 90.50 118 LEU A O 1
ATOM 884 N N . ASP A 1 119 ? 0.051 8.558 15.470 1.00 92.56 119 ASP A N 1
ATOM 885 C CA . ASP A 1 119 ? -1.269 8.159 14.992 1.00 92.56 119 ASP A CA 1
ATOM 886 C C . ASP A 1 119 ? -1.406 8.408 13.483 1.00 92.56 119 ASP A C 1
ATOM 888 O O . ASP A 1 119 ? -1.450 9.551 13.018 1.00 92.56 119 ASP A O 1
ATOM 892 N N . LEU A 1 120 ? -1.478 7.316 12.721 1.00 96.12 120 LEU A N 1
ATOM 893 C CA . LEU A 1 120 ? -1.751 7.315 11.281 1.00 96.12 120 LEU A CA 1
ATOM 894 C C . LEU A 1 120 ? -3.095 6.652 10.946 1.00 96.12 120 LEU A C 1
ATOM 896 O O . LEU A 1 120 ? -3.446 6.523 9.771 1.00 96.12 120 LEU A O 1
ATOM 900 N N . GLU A 1 121 ? -3.894 6.273 11.948 1.00 93.81 121 GLU A N 1
ATOM 901 C CA . GLU A 1 121 ? -5.170 5.586 11.728 1.00 93.81 121 GLU A CA 1
ATOM 902 C C . GLU A 1 121 ? -6.166 6.464 10.972 1.00 93.81 121 GLU A C 1
ATOM 904 O O . GLU A 1 121 ? -6.969 5.962 10.188 1.00 93.81 121 GLU A O 1
ATOM 909 N N . GLY A 1 122 ? -6.107 7.784 11.165 1.00 96.44 122 GLY A N 1
ATOM 910 C CA . GLY A 1 122 ? -6.912 8.730 10.391 1.00 96.44 122 GLY A CA 1
ATOM 911 C C . GLY A 1 122 ? -6.646 8.639 8.883 1.00 96.44 122 GLY A C 1
ATOM 912 O O . GLY A 1 122 ? -7.590 8.693 8.090 1.00 96.44 122 GLY A O 1
ATOM 913 N N . LEU A 1 123 ? -5.383 8.437 8.483 1.00 98.12 123 LEU A N 1
ATOM 914 C CA . LEU A 1 123 ? -5.008 8.235 7.080 1.00 98.12 123 LEU A CA 1
ATOM 915 C C . LEU A 1 123 ? -5.509 6.879 6.573 1.00 98.12 123 LEU A C 1
ATOM 917 O O . LEU A 1 123 ? -6.096 6.816 5.492 1.00 98.12 123 LEU A O 1
ATOM 921 N N . ALA A 1 124 ? -5.363 5.824 7.380 1.00 97.06 124 ALA A N 1
ATOM 922 C CA . ALA A 1 124 ? -5.877 4.496 7.053 1.00 97.06 124 ALA A CA 1
ATOM 923 C C . ALA A 1 124 ? -7.397 4.509 6.812 1.00 97.06 124 ALA A C 1
ATOM 925 O O . ALA A 1 124 ? -7.869 4.059 5.767 1.00 97.06 124 ALA A O 1
ATOM 926 N N . ARG A 1 125 ? -8.173 5.119 7.722 1.00 97.94 125 ARG A N 1
ATOM 927 C CA . ARG A 1 125 ? -9.634 5.268 7.579 1.00 97.94 125 ARG A CA 1
ATOM 928 C C . ARG A 1 125 ? -10.014 6.023 6.312 1.00 97.94 125 ARG A C 1
ATOM 930 O O . ARG A 1 125 ? -10.961 5.632 5.630 1.00 97.94 125 ARG A O 1
ATOM 937 N N . ALA A 1 126 ? -9.299 7.103 5.996 1.00 98.44 126 ALA A N 1
ATOM 938 C CA . ALA A 1 126 ? -9.562 7.890 4.796 1.00 98.44 126 ALA A CA 1
ATOM 939 C C . ALA A 1 126 ? -9.348 7.061 3.519 1.00 98.44 126 ALA A C 1
ATOM 941 O O . ALA A 1 126 ? -10.170 7.128 2.599 1.00 98.44 126 ALA A O 1
ATOM 942 N N . ASP A 1 127 ? -8.292 6.249 3.481 1.00 98.62 127 ASP A N 1
ATOM 943 C CA . ASP A 1 127 ? -7.995 5.365 2.357 1.00 98.62 127 ASP A CA 1
ATOM 944 C C . ASP A 1 127 ? -9.019 4.225 2.226 1.00 98.62 127 ASP A C 1
ATOM 946 O O . ASP A 1 127 ? -9.540 4.005 1.130 1.00 98.62 127 ASP A O 1
ATOM 950 N N . TYR A 1 128 ? -9.422 3.574 3.322 1.00 97.94 128 TYR A N 1
ATOM 951 C CA . TYR A 1 128 ? -10.486 2.561 3.277 1.00 97.94 128 TYR A CA 1
ATOM 952 C C . TYR A 1 128 ? -11.831 3.149 2.836 1.00 97.94 128 TYR A C 1
ATOM 954 O O . TYR A 1 128 ? -12.505 2.588 1.972 1.00 97.94 128 TYR A O 1
ATOM 962 N N . ALA A 1 129 ? -12.201 4.333 3.332 1.00 98.44 129 ALA A N 1
ATOM 963 C CA . ALA A 1 129 ? -13.399 5.031 2.871 1.00 98.44 129 ALA A CA 1
ATOM 964 C C . ALA A 1 129 ? -13.310 5.397 1.379 1.00 98.44 129 ALA A C 1
ATOM 966 O O . ALA A 1 129 ? -14.317 5.391 0.664 1.00 98.44 129 ALA A O 1
ATOM 967 N N . ARG A 1 130 ? -12.111 5.715 0.874 1.00 98.50 130 ARG A N 1
ATOM 968 C CA . ARG A 1 130 ? -11.904 5.969 -0.554 1.00 98.50 130 ARG A CA 1
ATOM 969 C C . ARG A 1 130 ? -12.034 4.696 -1.382 1.00 98.50 130 ARG A C 1
ATOM 971 O O . ARG A 1 130 ? -12.618 4.781 -2.466 1.00 98.50 130 ARG A O 1
ATOM 978 N N . ALA A 1 131 ? -11.534 3.569 -0.881 1.00 97.94 131 ALA A N 1
ATOM 979 C CA . ALA A 1 131 ? -11.688 2.262 -1.503 1.00 97.94 131 ALA A CA 1
ATOM 980 C C . ALA A 1 131 ? -13.166 1.868 -1.611 1.00 97.94 131 ALA A C 1
ATOM 982 O O . ALA A 1 131 ? -13.609 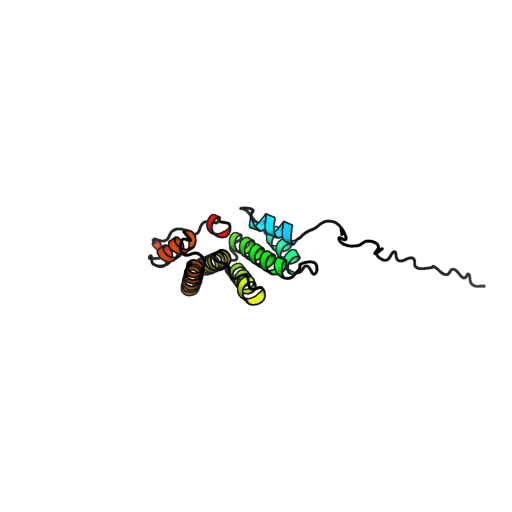1.549 -2.708 1.00 97.94 131 ALA A O 1
ATOM 983 N N . LEU A 1 132 ? -13.955 2.043 -0.546 1.00 98.12 132 LEU A N 1
ATOM 984 C CA . LEU A 1 132 ? -15.398 1.751 -0.547 1.00 98.12 132 LEU A CA 1
ATOM 985 C C . LEU A 1 132 ? -16.217 2.655 -1.478 1.00 98.12 132 LEU A C 1
ATOM 987 O O . LEU A 1 132 ? -17.277 2.275 -1.957 1.00 98.12 132 LEU A O 1
ATOM 991 N N . LYS A 1 133 ? -15.727 3.856 -1.807 1.00 98.50 133 LYS A N 1
ATOM 992 C CA . LYS A 1 133 ? -16.346 4.671 -2.870 1.00 98.50 133 LYS A CA 1
ATOM 993 C C . LYS A 1 133 ? -16.129 4.094 -4.273 1.00 98.50 133 LYS A C 1
ATOM 995 O O . LYS A 1 133 ? -16.834 4.499 -5.192 1.00 98.50 133 LYS A O 1
ATOM 1000 N N . LEU A 1 134 ? -15.105 3.263 -4.464 1.00 97.56 134 LEU A N 1
ATOM 1001 C CA . LEU A 1 134 ? -14.763 2.639 -5.747 1.00 97.56 134 LEU A CA 1
ATOM 1002 C C . LEU A 1 134 ? -15.298 1.207 -5.844 1.00 97.56 134 LEU A C 1
ATOM 1004 O O . LEU A 1 134 ? -15.688 0.786 -6.927 1.00 97.56 134 LEU A O 1
ATOM 1008 N N . ASP A 1 135 ? -15.305 0.495 -4.722 1.00 97.50 135 ASP A N 1
ATOM 1009 C CA . ASP A 1 135 ? -15.780 -0.875 -4.564 1.00 97.50 135 ASP A CA 1
ATOM 1010 C C . ASP A 1 135 ? -16.556 -0.978 -3.234 1.00 97.50 135 ASP A C 1
ATOM 1012 O O . ASP A 1 135 ? -15.952 -1.227 -2.188 1.00 97.50 135 ASP A O 1
ATOM 1016 N N . PRO A 1 136 ? -17.871 -0.683 -3.240 1.00 97.94 136 PRO A N 1
ATOM 1017 C CA . PRO A 1 136 ? -18.680 -0.580 -2.021 1.00 97.94 136 PRO A CA 1
ATOM 1018 C C . PRO A 1 136 ? -18.772 -1.856 -1.188 1.00 97.94 136 PRO A C 1
ATOM 1020 O O . PRO A 1 136 ? -18.961 -1.770 0.024 1.00 97.94 136 PRO A O 1
ATOM 1023 N N . ASP A 1 137 ? -18.607 -3.012 -1.826 1.00 95.94 137 ASP A N 1
ATOM 1024 C CA . ASP A 1 137 ? -18.746 -4.324 -1.194 1.00 95.94 137 ASP A CA 1
ATOM 1025 C C . ASP A 1 137 ? -17.381 -4.925 -0.819 1.00 95.94 137 ASP A C 1
ATOM 1027 O O . ASP A 1 137 ? -17.283 -6.107 -0.490 1.00 95.94 137 ASP A O 1
ATOM 1031 N N . ASN A 1 138 ? -16.308 -4.123 -0.851 1.00 94.69 138 ASN A N 1
ATOM 1032 C CA . ASN A 1 138 ? -14.972 -4.605 -0.536 1.00 94.69 138 ASN A CA 1
ATOM 1033 C C . ASN A 1 138 ? -14.854 -5.034 0.937 1.00 94.69 138 ASN A C 1
ATOM 1035 O O . ASN A 1 138 ? -14.730 -4.205 1.845 1.00 94.69 138 ASN A O 1
ATOM 1039 N N . GLU A 1 139 ? -14.846 -6.347 1.165 1.00 93.44 139 GLU A N 1
ATOM 1040 C CA . GLU A 1 139 ? -14.845 -6.943 2.503 1.00 93.44 139 GLU A CA 1
ATOM 1041 C C . GLU A 1 139 ? -13.634 -6.520 3.342 1.00 93.44 139 GLU A C 1
ATOM 1043 O O . GLU A 1 139 ? -13.782 -6.248 4.534 1.00 93.44 139 GLU A O 1
ATOM 1048 N N . VAL A 1 140 ? -12.450 -6.397 2.725 1.00 91.69 140 VAL A N 1
ATOM 1049 C CA . VAL A 1 140 ? -11.221 -5.994 3.426 1.00 91.69 140 VAL A CA 1
ATOM 1050 C C . VAL A 1 140 ? -11.360 -4.573 3.962 1.00 91.69 140 VAL A C 1
ATOM 1052 O O . VAL A 1 140 ? -11.106 -4.341 5.141 1.00 91.69 140 VAL A O 1
ATOM 1055 N N . ALA A 1 141 ? -11.801 -3.622 3.138 1.00 94.31 141 ALA A N 1
ATOM 1056 C CA . ALA A 1 141 ? -11.971 -2.238 3.578 1.00 94.31 141 ALA A CA 1
ATOM 1057 C C . ALA A 1 141 ? -13.061 -2.096 4.660 1.00 94.31 141 ALA A C 1
ATOM 1059 O O . ALA A 1 141 ? -12.868 -1.354 5.627 1.00 94.31 141 ALA A O 1
ATOM 1060 N N . LEU A 1 142 ? -14.177 -2.828 4.537 1.00 95.62 142 LEU A N 1
ATOM 1061 C CA . LEU A 1 142 ? -15.237 -2.860 5.554 1.00 95.62 142 LEU A CA 1
ATOM 1062 C C . LEU A 1 142 ? -14.739 -3.432 6.885 1.00 95.62 142 LEU A C 1
ATOM 1064 O O . LEU A 1 142 ? -15.038 -2.880 7.944 1.00 95.62 142 LEU A O 1
ATOM 1068 N N . GLU A 1 143 ? -14.000 -4.541 6.841 1.00 93.19 143 GLU A N 1
ATOM 1069 C CA . GLU A 1 143 ? -13.421 -5.169 8.029 1.00 93.19 143 GLU A CA 1
ATOM 1070 C C . GLU A 1 143 ? -12.429 -4.234 8.716 1.00 93.19 143 GLU A C 1
ATOM 1072 O O . GLU A 1 143 ? -12.547 -3.980 9.913 1.00 93.19 143 GLU A O 1
ATOM 1077 N N . ARG A 1 144 ? -11.492 -3.650 7.963 1.00 92.75 144 ARG A N 1
ATOM 1078 C CA . ARG A 1 144 ? -10.456 -2.785 8.541 1.00 92.75 144 ARG A CA 1
ATOM 1079 C C . ARG A 1 144 ? -11.034 -1.526 9.181 1.00 92.75 144 ARG A C 1
ATOM 1081 O O . ARG A 1 144 ? -10.604 -1.151 10.269 1.00 92.75 144 ARG A O 1
ATOM 1088 N N . LEU A 1 145 ? -12.059 -0.911 8.585 1.00 95.12 145 LEU A N 1
ATOM 1089 C CA . LEU A 1 145 ? -12.765 0.206 9.226 1.00 95.12 145 LEU A CA 1
ATOM 1090 C C . LEU A 1 145 ? -13.420 -0.205 10.548 1.00 95.12 145 LEU A C 1
ATOM 1092 O O . LEU A 1 145 ? -13.242 0.498 11.543 1.00 95.12 145 LEU A O 1
ATOM 1096 N N . ARG A 1 146 ? -14.108 -1.355 10.581 1.00 93.50 146 ARG A N 1
ATOM 1097 C CA . ARG A 1 146 ? -14.703 -1.891 11.816 1.00 93.50 146 ARG A CA 1
ATOM 1098 C C . ARG A 1 146 ? -13.644 -2.138 12.887 1.00 93.50 146 ARG A C 1
ATOM 1100 O O . ARG A 1 146 ? -13.856 -1.768 14.035 1.00 93.50 146 ARG A O 1
ATOM 1107 N N . GLN A 1 147 ? -12.489 -2.700 12.529 1.00 91.19 147 GLN A N 1
ATOM 1108 C CA . GLN A 1 147 ? -11.386 -2.914 13.474 1.00 91.19 147 GLN A CA 1
ATOM 1109 C C . GLN A 1 147 ? -10.854 -1.594 14.038 1.00 91.19 147 GLN A C 1
ATOM 1111 O O . GLN A 1 147 ? -10.666 -1.470 15.247 1.00 91.19 147 GLN A O 1
ATOM 1116 N N . LEU A 1 148 ? -10.678 -0.574 13.198 1.00 91.88 148 LEU A N 1
ATOM 1117 C CA . LEU A 1 148 ? -10.197 0.730 13.645 1.00 91.88 148 LEU A CA 1
ATOM 1118 C C . LEU A 1 148 ? -11.186 1.436 14.593 1.00 91.88 148 LEU A C 1
ATOM 1120 O O . LEU A 1 148 ? -10.774 2.258 15.408 1.00 91.88 148 LEU A O 1
ATOM 1124 N N . GLU A 1 149 ? -12.484 1.143 14.553 1.00 90.44 149 GLU A N 1
ATOM 1125 C CA . GLU A 1 149 ? -13.462 1.655 15.535 1.00 90.44 149 GLU A CA 1
ATOM 1126 C C . GLU A 1 149 ? -13.344 1.004 16.921 1.00 90.44 149 GLU A C 1
ATOM 1128 O O . GLU A 1 149 ? -13.818 1.566 17.910 1.00 90.44 149 GLU A O 1
ATOM 1133 N N . ARG A 1 150 ? -12.689 -0.157 17.019 1.00 90.06 150 ARG A N 1
ATOM 1134 C CA . ARG A 1 150 ? -12.528 -0.889 18.278 1.00 90.06 150 ARG A CA 1
ATOM 1135 C C . ARG A 1 150 ? -11.318 -0.388 19.074 1.00 90.06 150 ARG A C 1
ATOM 1137 O O . ARG A 1 150 ? -10.356 0.116 18.480 1.00 90.06 150 ARG A O 1
ATOM 1144 N N . PRO A 1 151 ? -11.318 -0.556 20.410 1.00 85.62 151 PRO A N 1
ATOM 1145 C CA . PRO A 1 151 ? -10.130 -0.326 21.228 1.00 85.62 151 PRO A CA 1
ATOM 1146 C C . PRO A 1 151 ? -8.949 -1.167 20.732 1.00 85.62 151 PRO A C 1
ATOM 1148 O O . PRO A 1 151 ? -9.136 -2.325 20.375 1.00 85.62 151 PRO A O 1
ATOM 1151 N N . TYR A 1 152 ? -7.731 -0.619 20.763 1.00 78.81 152 TYR A N 1
ATOM 1152 C CA . TYR A 1 152 ? -6.529 -1.279 20.227 1.00 78.81 152 TYR A CA 1
ATOM 1153 C C . TYR A 1 152 ? -6.338 -2.724 20.728 1.00 78.81 152 TYR A C 1
ATOM 1155 O O . TYR A 1 152 ? -6.049 -3.620 19.943 1.00 78.81 152 TYR A O 1
ATOM 1163 N N . ILE A 1 153 ? -6.578 -2.964 22.021 1.00 80.19 153 ILE A N 1
ATOM 1164 C CA . ILE A 1 153 ? -6.436 -4.280 22.673 1.00 80.19 153 ILE A CA 1
ATOM 1165 C C . ILE A 1 153 ? -7.403 -5.355 22.157 1.00 80.19 153 ILE A C 1
ATOM 1167 O O . ILE A 1 153 ? -7.222 -6.534 22.444 1.00 80.19 153 ILE A O 1
ATOM 1171 N N . GLU A 1 154 ? -8.443 -4.955 21.433 1.00 83.38 154 GLU A N 1
ATOM 1172 C CA . GLU A 1 154 ? -9.479 -5.841 20.918 1.00 83.38 154 GLU A CA 1
ATOM 1173 C C . GLU A 1 154 ? -9.335 -6.130 19.420 1.00 83.38 154 GLU A C 1
ATOM 1175 O O . GLU A 1 154 ? -10.095 -6.943 18.887 1.00 83.38 154 GLU A O 1
ATOM 1180 N N . ARG A 1 155 ? -8.410 -5.451 18.732 1.00 83.81 155 ARG A N 1
ATOM 1181 C CA . ARG A 1 155 ? -8.301 -5.504 17.273 1.00 83.81 155 ARG A CA 1
ATOM 1182 C C . ARG A 1 155 ? -7.638 -6.784 16.786 1.00 83.81 155 ARG A C 1
ATOM 1184 O O . ARG A 1 155 ? -6.720 -7.314 17.411 1.00 83.81 155 ARG A O 1
ATOM 1191 N N . GLU A 1 156 ? -8.087 -7.251 15.630 1.00 77.81 156 GLU A N 1
ATOM 1192 C CA . GLU A 1 156 ? -7.451 -8.357 14.923 1.00 77.81 156 GLU A CA 1
ATOM 1193 C C . GLU A 1 156 ? -6.144 -7.921 14.256 1.00 77.81 156 GLU A C 1
ATOM 1195 O O . GLU A 1 156 ? -6.041 -6.834 13.685 1.00 77.81 156 GLU A O 1
ATOM 1200 N N . VAL A 1 157 ? -5.148 -8.808 14.276 1.00 72.94 157 VAL A N 1
ATOM 1201 C CA . VAL A 1 157 ? -3.859 -8.571 13.618 1.00 72.94 157 VAL A CA 1
ATOM 1202 C C . VAL A 1 157 ? -4.055 -8.521 12.099 1.00 72.94 157 VAL A C 1
ATOM 1204 O O . VAL A 1 157 ? -4.781 -9.327 11.512 1.00 72.94 157 VAL A O 1
ATOM 1207 N N . VAL A 1 158 ? -3.407 -7.565 11.436 1.00 72.75 158 VAL A N 1
ATOM 1208 C CA . VAL A 1 158 ? -3.358 -7.509 9.972 1.00 72.75 158 VAL A CA 1
ATOM 1209 C C . VAL A 1 158 ? -2.550 -8.706 9.454 1.00 72.75 158 VAL A C 1
ATOM 1211 O O . VAL A 1 158 ? -1.378 -8.858 9.784 1.00 72.75 158 VAL A O 1
ATOM 1214 N N . PHE A 1 159 ? -3.170 -9.564 8.639 1.00 63.00 159 PHE A N 1
ATOM 1215 C CA . PHE A 1 159 ? -2.493 -10.695 7.996 1.00 63.00 159 PHE A CA 1
ATO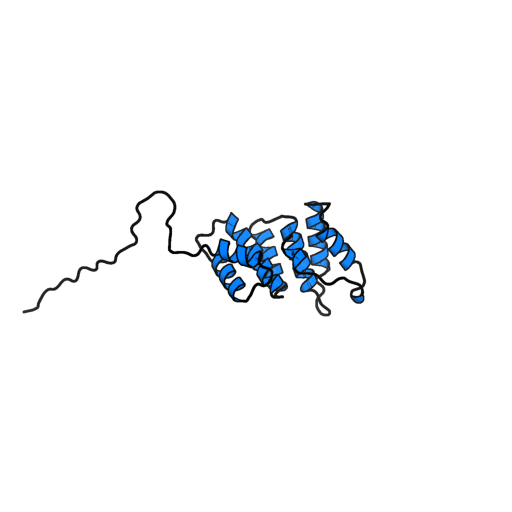M 1216 C C . PHE A 1 159 ? -2.063 -10.349 6.566 1.00 63.00 159 PHE A C 1
ATOM 1218 O O . PHE A 1 159 ? -2.778 -9.652 5.847 1.00 63.00 159 PHE A O 1
ATOM 1225 N N . ASP A 1 160 ? -0.952 -10.944 6.124 1.00 56.50 160 ASP A N 1
ATOM 1226 C CA . ASP A 1 160 ? -0.344 -10.752 4.796 1.00 56.50 160 ASP A CA 1
ATOM 1227 C C . ASP A 1 160 ? -1.309 -10.964 3.606 1.00 56.50 160 ASP A C 1
ATOM 1229 O O . ASP A 1 160 ? -1.199 -10.325 2.557 1.00 56.50 160 ASP A O 1
ATOM 1233 N N . ARG A 1 161 ? -2.336 -11.809 3.773 1.00 57.44 161 ARG A N 1
ATOM 1234 C CA . ARG A 1 161 ? -3.330 -12.069 2.716 1.00 57.44 161 ARG A CA 1
ATOM 1235 C C . ARG A 1 161 ? -4.078 -10.814 2.259 1.00 57.44 161 ARG A C 1
ATOM 1237 O O . ARG A 1 161 ? -4.509 -10.781 1.116 1.00 57.44 161 ARG A O 1
ATOM 1244 N N . ALA A 1 162 ? -4.185 -9.786 3.102 1.00 57.59 162 ALA A N 1
ATOM 1245 C CA . ALA A 1 162 ? -4.938 -8.571 2.793 1.00 57.59 162 ALA A CA 1
ATOM 1246 C C . ALA A 1 162 ? -4.300 -7.694 1.695 1.00 57.59 162 ALA A C 1
ATOM 1248 O O . ALA A 1 162 ? -4.985 -6.844 1.138 1.00 57.59 162 ALA A O 1
ATOM 1249 N N . VAL A 1 163 ? -3.012 -7.887 1.382 1.00 59.56 163 VAL A N 1
ATOM 1250 C CA . VAL A 1 163 ? -2.255 -7.016 0.458 1.00 59.56 163 VAL A CA 1
ATOM 1251 C C . VAL A 1 163 ? -2.218 -7.560 -0.980 1.00 59.56 163 VAL A C 1
ATOM 1253 O O . VAL A 1 163 ? -1.908 -6.824 -1.922 1.00 59.56 163 VAL A O 1
ATOM 1256 N N . THR A 1 164 ? -2.558 -8.843 -1.172 1.00 55.19 164 THR A N 1
ATOM 1257 C CA . THR A 1 164 ? -2.532 -9.527 -2.485 1.00 55.19 164 THR A CA 1
ATOM 1258 C C . THR A 1 164 ? -3.894 -9.904 -3.060 1.00 55.19 164 THR A C 1
ATOM 1260 O O . THR A 1 164 ? -3.958 -10.190 -4.257 1.00 55.19 164 THR A O 1
ATOM 1263 N N . SER A 1 165 ? -4.956 -9.902 -2.250 1.00 43.81 165 SER A N 1
ATOM 1264 C CA . SER A 1 165 ? -6.337 -10.199 -2.663 1.00 43.81 165 SER A CA 1
ATOM 1265 C C . SER A 1 165 ? -7.047 -9.005 -3.295 1.00 43.81 165 SER A C 1
ATOM 1267 O O . SER A 1 165 ? -6.967 -7.903 -2.708 1.00 43.81 165 SER A O 1
#

Mean predicted aligned error: 10.48 Å

Radius of gyration: 22.52 Å; Cα contacts (8 Å, |Δi|>4): 197; chains: 1; bounding box: 82×26×63 Å

Organism: NCBI:txid1173995

Solvent-accessible surface area (backbone atoms only — not comparable to full-atom values): 9407 Å² total; per-residue (Å²): 135,86,86,86,78,86,79,79,82,79,75,84,68,86,86,87,86,80,90,82,81,83,83,64,94,80,72,64,31,48,58,52,16,44,52,34,37,72,44,96,75,56,55,78,65,39,52,54,36,16,52,50,22,57,69,36,88,85,47,53,71,77,54,34,27,53,25,32,39,25,37,14,47,37,31,39,76,68,64,40,16,60,64,13,28,51,26,30,46,44,14,35,73,75,53,62,50,82,44,39,64,47,27,38,46,29,14,51,18,28,46,70,56,29,50,100,92,42,86,28,50,71,58,14,47,53,23,22,56,53,14,38,75,72,38,74,81,43,62,67,42,54,50,51,49,56,38,69,75,44,61,77,95,75,44,77,81,89,59,79,67,71,71,73,106

Sequence (165 aa):
MIALVLALAAMAGPRTDGPGITLLAGEDWARRCYLHAVDTMPDEDAVRDCDRAVASQANIRGNLGASVVNRGVVRFRLGDYRAAADDFTLAIDGFGMKTARVFINRGLAWEMASGPDLDLEGLARADYARALKLDPDNEVALERLRQLERPYIEREVVFDRAVTS

Secondary structure (DSSP, 8-state):
------------PPP--SSS----SS--HHHHHHHHHHSSS--HHHHHHHHHHHH-TT--HHHHHHHHHHHHHHHHHTT-HHHHHHHHHHHHHHH----HHHHHHHHHHHHHH-BTTB--HHHHHHHHHHHHTT-TT-HHHHHHHHHHHS-GGGPPPPPGGGGT-

Nearest PDB structures (foldseek):
  9hmf-assembly1_L  TM=7.826E-01  e=1.625E-01  Campylobacter jejuni
  7t8n-assembly1_BBB-2  TM=6.416E-01  e=5.648E-01  Escherichia coli K-12
  4zlh-assembly1_A  TM=4.589E-01  e=6.841E-01  Escherichia coli O157:H7
  4gpk-assembly3_K  TM=6.480E-01  e=3.168E+00  Bacillus thuringiensis serovar thuringiensis
  4hny-assembly2_C  TM=4.916E-01  e=5.630E+00  Saccharomyces cerevisiae S288C

Foldseek 3Di:
DDDDDDDDDPPPDDDDDDPDDDCDPDDPLLVLLQVLLQDLDHDPVSLVSLVCNLVDPPQDLQSNLVSLQSSLSSCVSVLVLVSSLVSLVCSCPVRVVQALLSLQSNLVSQVSVADPVHHSNVSSLVSLVSSCVRVVPPPSSVLSNVQSVDDPVPHDDDDSVSNND

InterPro domains:
  IPR011990 Tetratricopeptide-like helical domain superfamily [G3DSA:1.25.40.10] (28-158)
  IPR011990 Tetratricopeptide-like helical domain superfamily [SSF48452] (44-142)